Protein AF-A0A0W1R355-F1 (afdb_monomer_lite)

Structure (mmCIF, N/CA/C/O backbone):
data_AF-A0A0W1R355-F1
#
_entry.id   AF-A0A0W1R355-F1
#
loop_
_atom_site.group_PDB
_atom_site.id
_atom_site.type_symbol
_atom_site.label_atom_id
_atom_site.label_alt_id
_atom_site.label_comp_id
_atom_site.label_asym_id
_atom_site.label_entity_id
_atom_site.label_seq_id
_atom_site.pdbx_PDB_ins_code
_atom_site.Cartn_x
_atom_site.Cartn_y
_atom_site.Cartn_z
_atom_site.occupancy
_atom_site.B_iso_or_equiv
_atom_site.auth_seq_id
_atom_site.auth_comp_id
_atom_site.auth_asym_id
_atom_site.auth_atom_id
_atom_site.pdbx_PDB_model_num
ATOM 1 N N . MET A 1 1 ? -16.360 -16.264 25.679 1.00 41.44 1 MET A N 1
ATOM 2 C CA . MET A 1 1 ? -16.480 -15.514 24.410 1.00 41.44 1 MET A CA 1
ATOM 3 C C . MET A 1 1 ? -15.253 -14.625 24.282 1.00 41.44 1 MET A C 1
ATOM 5 O O . MET A 1 1 ? -15.147 -13.664 25.020 1.00 41.44 1 MET A O 1
ATOM 9 N N . ASN A 1 2 ? -14.269 -15.019 23.471 1.00 46.56 2 ASN A N 1
ATOM 10 C CA . ASN A 1 2 ? -13.009 -14.276 23.282 1.00 46.56 2 ASN A CA 1
ATOM 11 C C . ASN A 1 2 ? -12.566 -14.364 21.808 1.00 46.56 2 ASN A C 1
ATOM 13 O O . ASN A 1 2 ? -11.400 -14.570 21.487 1.00 46.56 2 ASN A O 1
ATOM 17 N N . VAL A 1 3 ? -13.557 -14.349 20.915 1.00 53.16 3 VAL A N 1
ATOM 18 C CA . VAL A 1 3 ? -13.380 -14.570 19.476 1.00 53.16 3 VAL A CA 1
ATOM 19 C C . VAL A 1 3 ? -12.949 -13.260 18.803 1.00 53.16 3 VAL A C 1
ATOM 21 O O . VAL A 1 3 ? -12.030 -13.267 17.989 1.00 53.16 3 VAL A O 1
ATOM 24 N N . ASP A 1 4 ? -13.480 -12.119 19.250 1.00 54.19 4 ASP A N 1
ATOM 25 C CA . ASP A 1 4 ? -13.212 -10.798 18.657 1.00 54.19 4 ASP A CA 1
ATOM 26 C C . ASP A 1 4 ? -11.754 -10.331 18.797 1.00 54.19 4 ASP A C 1
ATOM 28 O O . ASP A 1 4 ? -11.211 -9.661 17.916 1.00 54.19 4 ASP A O 1
ATOM 32 N N . THR A 1 5 ? -11.065 -10.734 19.869 1.00 55.66 5 THR A N 1
ATOM 33 C CA . THR A 1 5 ? -9.654 -10.377 20.093 1.00 55.66 5 THR A CA 1
ATOM 34 C C . THR A 1 5 ? -8.713 -11.099 19.129 1.00 55.66 5 THR A C 1
ATOM 36 O O . THR A 1 5 ? -7.738 -10.504 18.667 1.00 55.66 5 THR A O 1
ATOM 39 N N . ASN A 1 6 ? -9.012 -12.353 18.770 1.00 54.44 6 ASN A N 1
ATOM 40 C CA . ASN A 1 6 ? -8.207 -13.126 17.822 1.00 54.44 6 ASN A CA 1
ATOM 41 C C . ASN A 1 6 ? -8.367 -12.613 16.386 1.00 54.44 6 ASN A C 1
ATOM 43 O O . ASN A 1 6 ? -7.363 -12.441 15.696 1.00 54.44 6 ASN A O 1
ATOM 47 N N . TYR A 1 7 ? -9.593 -12.292 15.957 1.00 55.88 7 TYR A N 1
ATOM 48 C CA . TYR A 1 7 ? -9.833 -11.713 14.629 1.00 55.88 7 TYR A CA 1
ATOM 49 C C . TYR A 1 7 ? -9.150 -10.350 14.460 1.00 55.88 7 TYR A C 1
ATOM 51 O O . TYR A 1 7 ? -8.486 -10.118 13.447 1.00 55.88 7 TYR A O 1
ATOM 59 N N . GLY A 1 8 ? -9.210 -9.484 15.480 1.00 59.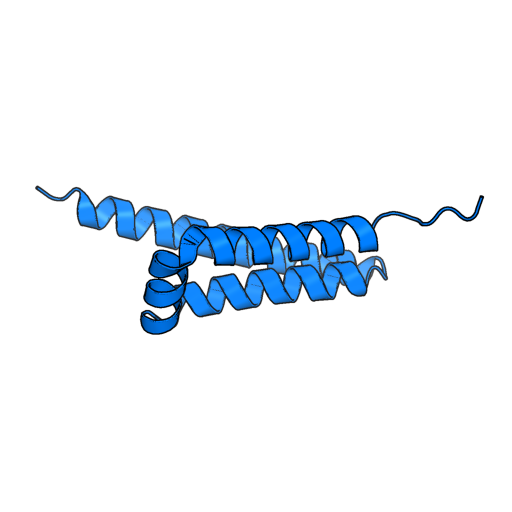75 8 GLY A N 1
ATOM 60 C CA . GLY A 1 8 ? -8.516 -8.193 15.459 1.00 59.75 8 GLY A CA 1
ATOM 61 C C . GLY A 1 8 ? -6.986 -8.319 15.394 1.00 59.75 8 GLY A C 1
ATOM 62 O O . GLY A 1 8 ? -6.326 -7.549 14.692 1.00 59.75 8 GLY A O 1
ATOM 63 N N . GLN A 1 9 ? -6.407 -9.312 16.080 1.00 64.19 9 GLN A N 1
ATOM 64 C CA . GLN A 1 9 ? -4.968 -9.613 16.028 1.00 64.19 9 GLN A CA 1
ATOM 65 C C . GLN A 1 9 ? -4.543 -10.178 14.664 1.00 64.19 9 GLN A C 1
ATOM 67 O O . GLN A 1 9 ? -3.487 -9.805 14.149 1.00 64.19 9 GLN A O 1
ATOM 72 N N . TRP A 1 10 ? -5.360 -11.050 14.067 1.00 64.25 10 TRP A N 1
ATOM 73 C CA . TRP A 1 10 ? -5.074 -11.668 12.770 1.00 64.25 10 TRP A CA 1
ATOM 74 C C . TRP A 1 10 ? -5.110 -10.640 11.636 1.00 64.25 10 TRP A C 1
ATOM 76 O O . TRP A 1 10 ? -4.155 -10.560 10.868 1.00 64.25 10 TRP A O 1
ATOM 86 N N . GLN A 1 11 ? -6.133 -9.776 11.608 1.00 63.25 11 GLN A N 1
ATOM 87 C CA . GLN A 1 11 ? -6.212 -8.655 10.661 1.00 63.25 11 GLN A CA 1
ATOM 88 C C . GLN A 1 11 ? -5.013 -7.708 10.775 1.00 63.25 11 GLN A C 1
ATOM 90 O O . GLN A 1 11 ? -4.442 -7.287 9.774 1.00 63.25 11 GLN A O 1
ATOM 95 N N . ARG A 1 12 ? -4.575 -7.396 12.000 1.00 64.56 12 ARG A N 1
ATOM 96 C CA . ARG A 1 12 ? -3.396 -6.544 12.212 1.00 64.56 12 ARG A CA 1
ATOM 97 C C . ARG A 1 12 ? -2.112 -7.171 11.671 1.00 64.56 12 ARG A C 1
ATOM 99 O O . ARG A 1 12 ? -1.286 -6.466 11.092 1.00 64.56 12 ARG A O 1
ATOM 106 N N . ARG A 1 13 ? -1.932 -8.483 11.845 1.00 71.50 13 ARG A N 1
ATOM 107 C CA . ARG A 1 13 ? -0.769 -9.208 11.311 1.00 71.50 13 ARG A CA 1
ATOM 108 C C . ARG A 1 13 ? -0.795 -9.288 9.788 1.00 71.50 13 ARG A C 1
ATOM 110 O O . ARG A 1 13 ? 0.247 -9.066 9.177 1.00 71.50 13 ARG A O 1
ATOM 117 N N . SER A 1 14 ? -1.954 -9.548 9.182 1.00 70.00 14 SER A N 1
ATOM 118 C CA . SER A 1 14 ? -2.086 -9.575 7.721 1.00 70.00 14 SER A CA 1
ATOM 119 C C . SER A 1 14 ? -1.819 -8.206 7.101 1.00 70.00 14 SER A C 1
ATOM 121 O O . SER A 1 14 ? -1.042 -8.122 6.155 1.00 70.00 14 SER A O 1
ATOM 123 N N . ASP A 1 15 ? -2.364 -7.130 7.675 1.00 66.31 15 ASP A N 1
ATOM 124 C CA . ASP A 1 15 ? -2.142 -5.766 7.177 1.00 66.31 15 ASP A CA 1
ATOM 125 C C . ASP A 1 15 ? -0.654 -5.381 7.250 1.00 66.31 15 ASP A C 1
ATOM 127 O O . ASP A 1 15 ? -0.105 -4.792 6.319 1.00 66.31 15 ASP A O 1
ATOM 131 N N . THR A 1 16 ? 0.030 -5.790 8.324 1.00 72.75 16 THR A N 1
ATOM 132 C CA . THR A 1 16 ? 1.472 -5.555 8.499 1.00 72.75 16 THR A CA 1
ATOM 133 C C . THR A 1 16 ? 2.300 -6.347 7.484 1.00 72.75 16 THR A C 1
ATOM 135 O O . THR A 1 16 ? 3.225 -5.802 6.887 1.00 72.75 16 THR A O 1
ATOM 138 N N . ALA A 1 17 ? 1.967 -7.621 7.251 1.00 75.00 17 ALA A N 1
ATOM 139 C CA . ALA A 1 17 ? 2.662 -8.461 6.276 1.00 75.00 17 ALA A CA 1
ATOM 140 C C . ALA A 1 17 ? 2.507 -7.926 4.843 1.00 75.00 17 ALA A C 1
ATOM 142 O O . ALA A 1 17 ? 3.483 -7.885 4.094 1.00 75.00 17 ALA A O 1
ATOM 143 N N . ILE A 1 18 ? 1.306 -7.459 4.485 1.00 73.81 18 ILE A N 1
ATOM 144 C CA . ILE A 1 18 ? 1.031 -6.838 3.183 1.00 73.81 18 ILE A CA 1
ATOM 145 C C . ILE A 1 18 ? 1.818 -5.531 3.038 1.00 73.81 18 ILE A C 1
ATOM 147 O O . ILE A 1 18 ? 2.438 -5.317 2.000 1.00 73.81 18 ILE A O 1
ATOM 151 N N . ALA A 1 19 ? 1.854 -4.686 4.073 1.00 71.69 19 ALA A N 1
ATOM 152 C CA . ALA A 1 19 ? 2.611 -3.436 4.041 1.00 71.69 19 ALA A CA 1
ATOM 153 C C . ALA A 1 19 ? 4.121 -3.678 3.865 1.00 71.69 19 ALA A C 1
ATOM 155 O O . ALA A 1 19 ? 4.748 -3.056 3.009 1.00 71.69 19 ALA A O 1
ATOM 156 N N . VAL A 1 20 ? 4.700 -4.617 4.621 1.00 76.00 20 VAL A N 1
ATOM 157 C CA . VAL A 1 20 ? 6.123 -4.978 4.501 1.00 76.00 20 VAL A CA 1
ATOM 158 C C . VAL A 1 20 ? 6.426 -5.569 3.123 1.00 76.00 20 VAL A C 1
ATOM 160 O O . VAL A 1 20 ? 7.403 -5.173 2.487 1.00 76.00 20 VAL A O 1
ATOM 163 N N . GLY A 1 21 ? 5.572 -6.471 2.629 1.00 73.94 21 GLY A N 1
ATOM 164 C CA . GLY A 1 21 ? 5.705 -7.047 1.292 1.00 73.94 21 GLY A CA 1
ATOM 165 C C . GLY A 1 21 ? 5.648 -5.986 0.192 1.00 73.94 21 GLY A C 1
ATOM 166 O O . GLY A 1 21 ? 6.519 -5.956 -0.673 1.00 73.94 21 GLY A O 1
ATOM 167 N N . ALA A 1 22 ? 4.683 -5.065 0.260 1.00 73.00 22 ALA A N 1
ATOM 168 C CA . ALA A 1 22 ? 4.540 -3.978 -0.705 1.00 73.00 22 ALA A CA 1
ATOM 169 C C . ALA A 1 22 ? 5.771 -3.059 -0.736 1.00 73.00 22 ALA A C 1
ATOM 171 O O . ALA A 1 22 ? 6.217 -2.676 -1.815 1.00 73.00 22 ALA A O 1
ATOM 172 N N . VAL A 1 23 ? 6.364 -2.754 0.424 1.00 71.38 23 VAL A N 1
ATOM 173 C CA . VAL A 1 23 ? 7.587 -1.938 0.509 1.00 71.38 23 VAL A CA 1
ATOM 174 C C . VAL A 1 23 ? 8.787 -2.656 -0.111 1.00 71.38 23 VAL A C 1
ATOM 176 O O . VAL A 1 23 ? 9.520 -2.048 -0.887 1.00 71.38 23 VAL A O 1
ATOM 179 N N . LEU A 1 24 ? 8.983 -3.945 0.182 1.00 73.56 24 LEU A N 1
ATOM 180 C CA . LEU A 1 24 ? 10.098 -4.719 -0.377 1.00 73.56 24 LEU A CA 1
ATOM 181 C C . LEU A 1 24 ? 9.989 -4.870 -1.898 1.00 73.56 24 LEU A C 1
ATOM 183 O O . LEU A 1 24 ? 10.978 -4.690 -2.607 1.00 73.56 24 LEU A O 1
ATOM 187 N N . VAL A 1 25 ? 8.788 -5.149 -2.409 1.00 71.81 25 VAL A N 1
ATOM 188 C CA . VAL A 1 25 ? 8.553 -5.251 -3.856 1.00 71.81 25 VAL A CA 1
ATOM 189 C C . VAL A 1 25 ? 8.661 -3.872 -4.524 1.00 71.81 25 VAL A C 1
ATOM 191 O O . VAL A 1 25 ? 9.237 -3.763 -5.603 1.00 71.81 25 VAL A O 1
ATOM 194 N N . GLY A 1 26 ? 8.196 -2.800 -3.874 1.00 62.78 26 GLY A N 1
ATOM 195 C CA . GLY A 1 26 ? 8.372 -1.425 -4.353 1.00 62.78 26 GLY A CA 1
ATOM 196 C C . GLY A 1 26 ? 9.844 -1.024 -4.469 1.00 62.78 26 GLY A C 1
ATOM 197 O O . GLY A 1 26 ? 10.248 -0.459 -5.484 1.00 62.78 26 GLY A O 1
ATOM 198 N N . LEU A 1 27 ? 10.666 -1.383 -3.477 1.00 70.25 27 LEU A N 1
ATOM 199 C CA . LEU A 1 27 ? 12.119 -1.193 -3.524 1.00 70.25 27 LEU A CA 1
ATOM 200 C C . LEU A 1 27 ? 12.757 -1.993 -4.665 1.00 70.25 27 LEU A C 1
ATOM 202 O O . LEU A 1 27 ? 13.578 -1.452 -5.400 1.00 70.25 27 LEU A O 1
ATOM 206 N N . TRP A 1 28 ? 12.353 -3.251 -4.855 1.00 68.06 28 TRP A N 1
ATOM 207 C CA . TRP A 1 28 ? 12.841 -4.089 -5.954 1.00 68.06 28 TRP A CA 1
ATOM 208 C C . TRP A 1 28 ? 12.525 -3.501 -7.340 1.00 68.06 28 TRP A C 1
ATOM 210 O O . TRP A 1 28 ? 13.383 -3.471 -8.224 1.00 68.06 28 TRP A O 1
ATOM 220 N N . LEU A 1 29 ? 11.310 -2.982 -7.530 1.00 62.84 29 LEU A N 1
ATOM 221 C CA . LEU A 1 29 ? 10.900 -2.350 -8.787 1.00 62.84 29 LEU A CA 1
ATOM 222 C C . LEU A 1 29 ? 11.603 -1.015 -9.036 1.00 62.84 29 LEU A C 1
ATOM 224 O O . LEU A 1 29 ? 11.920 -0.708 -10.182 1.00 62.84 29 LEU A O 1
ATOM 228 N N . LEU A 1 30 ? 11.930 -0.267 -7.977 1.00 66.06 30 LEU A N 1
ATOM 229 C CA . LEU A 1 30 ? 12.755 0.937 -8.084 1.00 66.06 30 LEU A CA 1
ATOM 230 C C . LEU A 1 30 ? 14.141 0.612 -8.670 1.00 66.06 30 LEU A C 1
ATOM 232 O O . LEU A 1 30 ? 14.6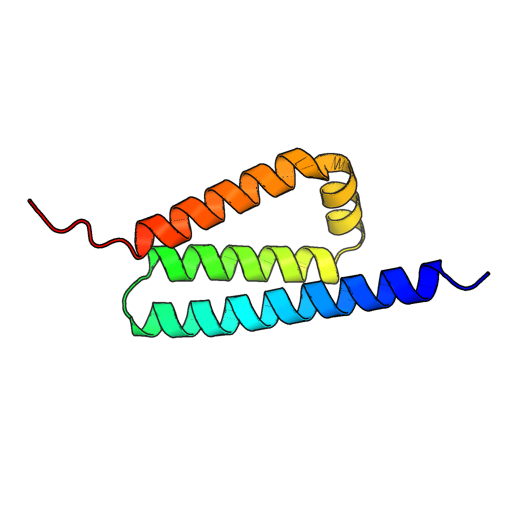23 1.327 -9.546 1.00 66.06 30 LEU A O 1
ATOM 236 N N . PHE A 1 31 ? 14.753 -0.497 -8.239 1.00 68.88 31 PHE A N 1
ATOM 237 C CA . PHE A 1 31 ? 16.015 -0.988 -8.808 1.00 68.88 31 PHE A CA 1
ATOM 238 C C . PHE A 1 31 ? 15.873 -1.526 -10.238 1.00 68.88 31 PHE A C 1
ATOM 240 O O . PHE A 1 31 ? 16.861 -1.569 -10.966 1.00 68.88 31 PHE A O 1
ATOM 247 N N . SER A 1 32 ? 14.658 -1.887 -10.657 1.00 65.06 32 SER A N 1
ATOM 248 C CA . SER A 1 32 ? 14.356 -2.373 -12.010 1.00 65.06 32 SER A CA 1
ATOM 249 C C . SER A 1 32 ? 13.978 -1.248 -12.990 1.00 65.06 32 SER A C 1
ATOM 251 O O . SER A 1 32 ? 13.579 -1.543 -14.107 1.00 65.06 32 SER A O 1
ATOM 253 N N . ALA A 1 33 ? 14.096 0.029 -12.589 1.00 65.50 33 ALA A N 1
ATOM 254 C CA . ALA A 1 33 ? 13.643 1.212 -13.342 1.00 65.50 33 ALA A CA 1
ATOM 255 C C . ALA A 1 33 ? 12.131 1.238 -13.670 1.00 65.50 33 ALA A C 1
ATOM 257 O O . ALA A 1 33 ? 11.670 2.065 -14.458 1.00 65.50 33 ALA A O 1
ATOM 258 N N . GLU A 1 34 ? 11.338 0.412 -12.987 1.00 67.50 34 GLU A N 1
ATOM 259 C CA . GLU A 1 34 ? 9.885 0.315 -13.141 1.00 67.50 34 GLU A CA 1
ATOM 260 C C . GLU A 1 34 ? 9.179 1.324 -12.220 1.00 67.50 34 GLU A C 1
ATOM 262 O O . GLU A 1 34 ? 8.484 0.973 -11.260 1.00 67.50 34 GLU A O 1
ATOM 267 N N . PHE A 1 35 ? 9.401 2.618 -12.481 1.00 69.50 35 PHE A N 1
ATOM 268 C CA . PHE A 1 35 ? 8.969 3.717 -11.606 1.00 69.50 35 PHE A CA 1
ATOM 269 C C . PHE A 1 35 ? 7.453 3.766 -11.380 1.00 69.50 35 PHE A C 1
ATOM 271 O O . PHE A 1 35 ? 7.009 4.030 -10.263 1.00 69.50 35 PHE A O 1
ATOM 278 N N . VAL A 1 36 ? 6.651 3.489 -12.411 1.00 69.88 36 VAL A N 1
ATOM 279 C CA . VAL A 1 36 ? 5.177 3.490 -12.321 1.00 69.88 36 VAL A CA 1
ATOM 280 C C . VAL A 1 36 ? 4.701 2.421 -11.336 1.00 69.88 36 VAL A C 1
ATOM 282 O O . VAL A 1 36 ? 3.871 2.677 -10.461 1.00 69.88 36 VAL A O 1
ATOM 285 N N . SER A 1 37 ? 5.293 1.238 -11.430 1.00 70.38 37 SER A N 1
ATOM 286 C CA . SER A 1 37 ? 4.978 0.080 -10.602 1.00 70.38 37 SER A CA 1
ATOM 287 C C . SER A 1 37 ? 5.461 0.267 -9.164 1.00 70.38 37 SER A C 1
ATOM 289 O O . SER A 1 37 ? 4.744 -0.063 -8.217 1.00 70.38 37 SER A O 1
ATOM 291 N N . ALA A 1 38 ? 6.633 0.886 -8.985 1.00 70.06 38 ALA A N 1
ATOM 292 C CA . ALA A 1 38 ? 7.140 1.277 -7.676 1.00 70.06 38 ALA A CA 1
ATOM 293 C C . ALA A 1 38 ? 6.195 2.275 -6.980 1.00 70.06 38 ALA A C 1
ATOM 295 O O . ALA A 1 38 ? 5.810 2.051 -5.833 1.00 70.06 38 ALA A O 1
ATOM 296 N N . VAL A 1 39 ? 5.753 3.335 -7.671 1.00 76.88 39 VAL A N 1
ATOM 297 C CA . VAL A 1 39 ? 4.815 4.335 -7.122 1.00 76.88 39 VAL A CA 1
ATOM 298 C C . VAL A 1 39 ? 3.474 3.701 -6.742 1.00 76.88 39 VAL A C 1
ATOM 300 O O . VAL A 1 39 ? 2.932 3.996 -5.672 1.00 76.88 39 VAL A O 1
ATOM 303 N N . ALA A 1 40 ? 2.950 2.793 -7.567 1.00 75.88 40 ALA A N 1
ATOM 304 C CA . ALA A 1 40 ? 1.703 2.094 -7.271 1.00 75.88 40 ALA A CA 1
ATOM 305 C C . ALA A 1 40 ? 1.818 1.213 -6.011 1.00 75.88 40 ALA A C 1
ATOM 307 O O . ALA A 1 40 ? 0.924 1.229 -5.162 1.00 75.88 40 ALA A O 1
ATOM 308 N N . LEU A 1 41 ? 2.941 0.512 -5.827 1.00 74.00 41 LEU A N 1
ATOM 309 C CA . LEU A 1 41 ? 3.191 -0.284 -4.621 1.00 74.00 41 LEU A CA 1
ATOM 310 C C . LEU A 1 41 ? 3.449 0.556 -3.372 1.00 74.00 41 LEU A C 1
ATOM 312 O O . LEU A 1 41 ? 2.948 0.210 -2.303 1.00 74.00 41 LEU A O 1
ATOM 316 N N . PHE A 1 42 ? 4.167 1.674 -3.492 1.00 77.62 42 PHE A N 1
ATOM 317 C CA . PHE A 1 42 ? 4.309 2.625 -2.388 1.00 77.62 42 PHE A CA 1
ATOM 318 C C . PHE A 1 42 ? 2.951 3.167 -1.949 1.00 77.62 42 PHE A C 1
ATOM 320 O O . PHE A 1 42 ? 2.682 3.253 -0.752 1.00 77.62 42 PHE A O 1
ATOM 327 N N . THR A 1 43 ? 2.070 3.462 -2.905 1.00 80.50 43 THR A N 1
ATOM 328 C CA . THR A 1 43 ? 0.696 3.895 -2.624 1.00 80.50 43 THR A CA 1
ATOM 329 C C . THR A 1 43 ? -0.090 2.798 -1.900 1.00 80.50 43 THR A C 1
ATOM 331 O O . THR A 1 43 ? -0.740 3.072 -0.893 1.00 80.50 43 THR A O 1
ATOM 334 N N . PHE A 1 44 ? 0.037 1.538 -2.330 1.00 79.75 44 PHE A N 1
ATOM 335 C CA . PHE A 1 44 ? -0.534 0.374 -1.640 1.00 79.75 44 PHE A CA 1
ATOM 336 C C . PHE A 1 44 ? -0.042 0.246 -0.192 1.00 79.75 44 PHE A C 1
ATOM 338 O O . PHE A 1 44 ? -0.842 0.081 0.731 1.00 79.75 44 PHE A O 1
ATOM 345 N N . GLY A 1 45 ? 1.272 0.358 0.017 1.00 76.12 45 GLY A N 1
ATOM 346 C CA . GLY A 1 45 ? 1.889 0.313 1.341 1.00 76.12 45 GLY A CA 1
ATOM 347 C C . GLY A 1 45 ? 1.418 1.459 2.236 1.00 76.12 45 GLY A C 1
ATOM 348 O O . GLY A 1 45 ? 1.045 1.228 3.386 1.00 76.12 45 GLY A O 1
ATOM 349 N N . ALA A 1 46 ? 1.354 2.680 1.701 1.00 82.12 46 ALA A N 1
ATOM 350 C CA . ALA A 1 46 ? 0.871 3.857 2.418 1.00 82.12 46 ALA A CA 1
ATOM 351 C C . ALA A 1 46 ? -0.594 3.708 2.846 1.00 82.12 46 ALA A C 1
ATOM 353 O O . ALA A 1 46 ? -0.933 4.023 3.985 1.00 82.12 46 ALA A O 1
ATOM 354 N N . ILE A 1 47 ? -1.447 3.166 1.974 1.00 81.81 47 ILE A N 1
ATOM 355 C CA . ILE A 1 47 ? -2.847 2.864 2.291 1.00 81.81 47 ILE A CA 1
ATOM 356 C C . ILE A 1 47 ? -2.939 1.813 3.408 1.00 81.81 47 ILE A C 1
ATOM 358 O O . ILE A 1 47 ? -3.713 1.988 4.351 1.00 81.81 47 ILE A O 1
ATOM 362 N N . GLY A 1 48 ? -2.132 0.749 3.342 1.00 78.25 48 GLY A N 1
ATOM 363 C CA . GLY A 1 48 ? -2.069 -0.273 4.391 1.00 78.25 48 GLY A CA 1
ATOM 364 C C . GLY A 1 48 ? -1.654 0.303 5.749 1.00 78.25 48 GLY A C 1
ATOM 365 O O . GLY A 1 48 ? -2.309 0.050 6.760 1.00 78.25 48 GLY A O 1
ATOM 366 N N . ILE A 1 49 ? -0.620 1.152 5.770 1.00 79.38 49 ILE A N 1
ATOM 367 C CA . ILE A 1 49 ? -0.166 1.851 6.981 1.00 79.38 49 ILE A CA 1
ATOM 368 C C . ILE A 1 49 ? -1.247 2.808 7.494 1.00 79.38 49 ILE A C 1
ATOM 370 O O . ILE A 1 49 ? -1.538 2.809 8.688 1.00 79.38 49 ILE A O 1
ATOM 374 N N . ALA A 1 50 ? -1.882 3.590 6.617 1.00 81.00 50 ALA A N 1
ATOM 375 C CA . ALA A 1 50 ? -2.950 4.514 6.994 1.00 81.00 50 ALA A CA 1
ATOM 376 C C . ALA A 1 50 ? -4.132 3.779 7.640 1.00 81.00 50 ALA A C 1
ATOM 378 O O . ALA A 1 50 ? -4.644 4.226 8.666 1.00 81.00 50 ALA A O 1
ATOM 379 N N . ARG A 1 51 ? -4.510 2.613 7.103 1.00 78.50 51 ARG A N 1
ATOM 380 C CA . ARG A 1 51 ? -5.548 1.745 7.677 1.00 78.50 51 ARG A CA 1
ATOM 381 C C . ARG A 1 51 ? -5.132 1.130 9.017 1.00 78.50 51 ARG A C 1
ATOM 383 O O . ARG A 1 51 ? -5.976 0.931 9.888 1.00 78.50 51 ARG A O 1
ATOM 390 N N . PHE A 1 52 ? -3.845 0.843 9.210 1.00 76.12 52 PHE A N 1
ATOM 391 C CA . PHE A 1 52 ? -3.330 0.318 10.476 1.00 76.12 52 PHE A CA 1
ATOM 392 C C . PHE A 1 52 ? -3.254 1.388 11.577 1.00 76.12 52 PHE A C 1
ATOM 394 O O . PHE A 1 52 ? -3.610 1.122 12.726 1.00 76.12 52 PHE A O 1
ATOM 401 N N . VAL A 1 53 ? -2.787 2.590 11.230 1.00 80.56 53 VAL A N 1
ATOM 402 C CA . VAL A 1 53 ? -2.521 3.688 12.172 1.00 80.56 53 VAL A CA 1
ATOM 403 C C . VAL A 1 53 ? -3.787 4.473 12.505 1.00 80.56 53 VAL A C 1
ATOM 405 O O . VAL A 1 53 ? -3.983 4.848 13.660 1.00 80.56 53 VAL A O 1
ATOM 408 N N . SER A 1 54 ? -4.653 4.727 11.520 1.00 80.75 54 SER A N 1
ATOM 409 C CA . SER A 1 54 ? -5.834 5.572 11.693 1.00 80.75 54 SER A CA 1
ATOM 410 C C . SER A 1 54 ? -7.112 4.733 11.806 1.00 80.75 54 SER A C 1
ATOM 412 O O . SER A 1 54 ? -7.596 4.210 10.798 1.00 80.75 54 SER A O 1
ATOM 414 N N . PRO A 1 55 ? -7.725 4.636 13.002 1.00 80.31 55 PRO A N 1
ATOM 415 C CA . PRO A 1 55 ? -8.998 3.937 13.169 1.00 80.31 55 PRO A CA 1
ATOM 416 C C . PRO A 1 55 ? -10.143 4.615 12.401 1.00 80.31 5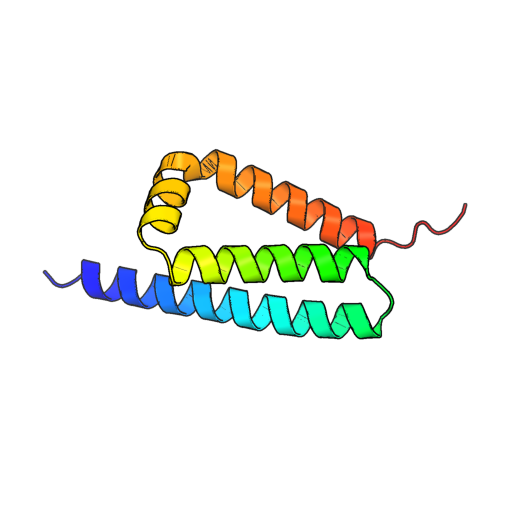5 PRO A C 1
ATOM 418 O O . PRO A 1 55 ? -11.059 3.932 11.955 1.00 80.31 55 PRO A O 1
ATOM 421 N N . VAL A 1 56 ? -10.068 5.934 12.183 1.00 83.06 56 VAL A N 1
ATOM 422 C CA . VAL A 1 56 ? -11.035 6.683 11.360 1.00 83.06 56 VAL A CA 1
ATOM 423 C C . VAL A 1 56 ? -10.942 6.251 9.898 1.00 83.06 56 VAL A C 1
ATOM 425 O O . VAL A 1 56 ? -11.959 5.972 9.268 1.00 83.06 56 VAL A O 1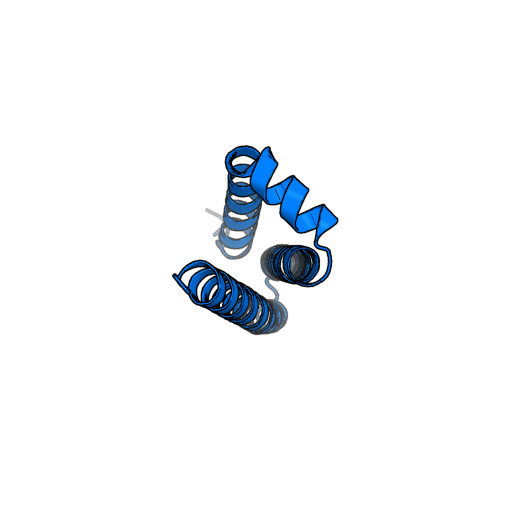
ATOM 428 N N . PHE A 1 57 ? -9.718 6.141 9.371 1.00 80.94 57 PHE A N 1
ATOM 429 C CA . PHE A 1 57 ? -9.502 5.675 8.003 1.00 80.94 57 PHE A CA 1
ATOM 430 C C . PHE A 1 57 ? -9.935 4.216 7.850 1.00 80.94 57 PHE A C 1
ATOM 432 O O . PHE A 1 57 ? -10.591 3.873 6.874 1.00 80.94 57 PHE A O 1
ATOM 439 N N . ARG A 1 58 ? -9.649 3.376 8.852 1.00 81.62 58 ARG A N 1
ATOM 440 C CA . ARG A 1 58 ? -10.115 1.988 8.890 1.00 81.62 58 ARG A CA 1
ATOM 441 C C . ARG A 1 58 ? -11.638 1.879 8.852 1.00 81.62 58 ARG A C 1
ATOM 443 O O . ARG A 1 58 ? -12.146 1.164 7.997 1.00 81.62 58 ARG A O 1
ATOM 450 N N . SER A 1 59 ? -12.345 2.620 9.707 1.00 85.44 59 SER A N 1
ATOM 451 C CA . SER A 1 59 ? -13.814 2.664 9.702 1.00 85.44 59 SER A CA 1
ATOM 452 C C . SER A 1 59 ? -14.342 3.062 8.329 1.00 85.44 59 SER A C 1
ATOM 454 O O . SER A 1 59 ? -15.177 2.367 7.770 1.00 85.44 59 SER A O 1
ATOM 456 N N . TRP A 1 60 ? -13.782 4.118 7.733 1.00 87.25 60 TRP A N 1
ATOM 457 C CA . TRP A 1 60 ? -14.190 4.564 6.405 1.00 87.25 60 TRP A CA 1
ATOM 458 C C . TRP A 1 60 ? -13.947 3.501 5.324 1.00 87.25 60 TRP A C 1
ATOM 460 O O . TRP A 1 60 ? -14.808 3.297 4.466 1.00 87.25 60 TRP A O 1
ATOM 470 N N . THR A 1 61 ? -12.802 2.806 5.361 1.00 84.56 61 THR A N 1
ATOM 471 C CA . THR A 1 61 ? -12.510 1.716 4.415 1.00 84.56 61 THR A CA 1
ATOM 472 C C . THR A 1 61 ? -13.419 0.510 4.608 1.00 84.56 61 THR A C 1
ATOM 474 O O . THR A 1 61 ? -13.744 -0.147 3.625 1.00 84.56 61 THR A O 1
ATOM 477 N N . ASP A 1 62 ? -13.828 0.223 5.844 1.00 83.12 62 ASP A N 1
ATOM 478 C CA . ASP A 1 62 ? -14.727 -0.888 6.154 1.00 83.12 62 ASP A CA 1
ATOM 479 C C . ASP A 1 62 ? -16.161 -0.546 5.697 1.00 83.12 62 ASP A C 1
ATOM 481 O O . ASP A 1 62 ? -16.800 -1.361 5.031 1.00 83.12 62 ASP A O 1
ATOM 485 N N . ASP A 1 63 ? -16.616 0.695 5.915 1.00 90.50 63 ASP A N 1
ATOM 486 C CA . ASP A 1 63 ? -17.915 1.201 5.441 1.00 90.50 63 ASP A CA 1
ATOM 487 C C . ASP A 1 63 ? -17.996 1.270 3.904 1.00 90.50 63 ASP A C 1
ATOM 489 O O . ASP A 1 63 ? -19.051 1.054 3.309 1.00 90.50 63 ASP A O 1
ATOM 493 N N . ASN A 1 64 ? -16.867 1.541 3.238 1.00 87.88 64 ASN A N 1
ATOM 494 C CA . ASN A 1 64 ? -16.759 1.662 1.780 1.00 87.88 64 ASN A CA 1
ATOM 495 C C . ASN A 1 64 ? -15.984 0.496 1.147 1.00 87.88 64 ASN A C 1
ATOM 497 O O . ASN A 1 64 ? -15.352 0.669 0.102 1.00 87.88 64 ASN A O 1
ATOM 501 N N . GLN A 1 65 ? -16.050 -0.694 1.755 1.00 84.88 65 GLN A N 1
ATOM 502 C CA . GLN A 1 65 ? -15.302 -1.897 1.370 1.00 84.88 65 GLN A CA 1
ATOM 503 C C . GLN A 1 65 ? -15.189 -2.098 -0.147 1.00 84.88 65 GLN A C 1
ATOM 505 O O . GLN A 1 65 ? -14.095 -2.294 -0.671 1.00 84.88 65 GLN A O 1
ATOM 510 N N . PHE A 1 66 ? -16.311 -2.062 -0.871 1.00 84.38 66 PHE A N 1
ATOM 511 C CA . PHE A 1 66 ? -16.324 -2.349 -2.308 1.00 84.38 66 PHE A CA 1
ATOM 512 C C . PHE A 1 66 ? -15.649 -1.254 -3.138 1.00 84.38 66 PHE A C 1
ATOM 514 O O . PHE A 1 66 ? -14.903 -1.566 -4.064 1.00 84.38 66 PHE A O 1
ATOM 521 N N . ALA A 1 67 ? -15.862 0.017 -2.791 1.00 84.56 67 ALA A N 1
ATOM 522 C CA . ALA A 1 67 ? -15.200 1.136 -3.458 1.00 84.56 67 ALA A CA 1
ATOM 523 C C . ALA A 1 67 ? -13.691 1.120 -3.182 1.00 84.56 67 ALA A C 1
ATOM 525 O O . ALA A 1 67 ? -12.884 1.332 -4.084 1.00 84.56 67 ALA A O 1
ATOM 526 N N . PHE A 1 68 ? -13.306 0.797 -1.948 1.00 81.50 68 PHE A N 1
ATOM 527 C CA . PHE A 1 68 ? -11.912 0.656 -1.556 1.00 81.50 68 PHE A CA 1
ATOM 528 C C . PHE A 1 68 ? -11.219 -0.497 -2.296 1.00 81.50 68 PHE A C 1
ATOM 530 O O . PHE A 1 68 ? -10.140 -0.306 -2.853 1.00 81.50 68 PHE A O 1
ATOM 537 N N . LEU A 1 69 ? -11.864 -1.665 -2.383 1.00 82.94 69 LEU A N 1
ATOM 538 C CA . LEU A 1 69 ? -11.369 -2.794 -3.174 1.00 82.94 69 LEU A CA 1
ATOM 539 C C . LEU A 1 69 ? -11.244 -2.438 -4.656 1.00 82.94 69 LEU A C 1
ATOM 541 O O . LEU A 1 69 ? -10.249 -2.800 -5.272 1.00 82.94 69 LEU A O 1
ATOM 545 N N . PHE A 1 70 ? -12.194 -1.688 -5.218 1.00 83.94 70 PHE A N 1
ATOM 546 C CA . PHE A 1 70 ? -12.121 -1.234 -6.606 1.00 83.94 70 PHE A CA 1
ATOM 547 C C . PHE A 1 70 ? -10.914 -0.316 -6.855 1.00 83.94 70 PHE A C 1
ATOM 549 O O . PHE A 1 70 ? -10.179 -0.511 -7.824 1.00 83.94 70 PHE A O 1
ATOM 556 N N . VAL A 1 71 ? -10.657 0.640 -5.956 1.00 84.06 71 VAL A N 1
ATOM 557 C CA . VAL A 1 71 ? -9.475 1.516 -6.023 1.00 84.06 71 VAL A CA 1
ATOM 558 C C . VAL A 1 71 ? -8.182 0.708 -5.903 1.00 84.06 71 VAL A C 1
ATOM 560 O O . VAL A 1 71 ? -7.254 0.925 -6.681 1.00 84.06 71 VAL A O 1
ATOM 563 N N . LEU A 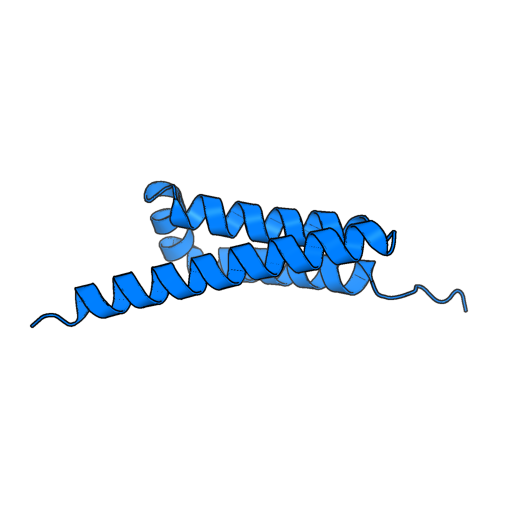1 72 ? -8.127 -0.257 -4.979 1.00 83.44 72 LEU A N 1
ATOM 564 C CA . LEU A 1 72 ? -6.983 -1.160 -4.845 1.00 83.44 72 LEU A CA 1
ATOM 565 C C . LEU A 1 72 ? -6.781 -2.004 -6.107 1.00 83.44 72 LEU A C 1
ATOM 567 O O . LEU A 1 72 ? -5.655 -2.117 -6.579 1.00 83.44 72 LEU A O 1
ATOM 571 N N . SER A 1 73 ? -7.846 -2.543 -6.701 1.00 81.12 73 SER A N 1
ATOM 572 C CA . SER A 1 73 ? -7.762 -3.289 -7.958 1.00 81.12 73 SER A CA 1
ATOM 573 C C . SER A 1 73 ? -7.255 -2.422 -9.109 1.00 81.12 73 SER A C 1
ATOM 575 O O . SER A 1 73 ? -6.388 -2.873 -9.851 1.00 81.12 73 SER A O 1
ATOM 577 N N . LEU A 1 74 ? -7.711 -1.171 -9.234 1.00 83.38 74 LEU A N 1
ATOM 578 C CA . LEU A 1 74 ? -7.182 -0.236 -10.233 1.00 83.38 74 LEU A CA 1
ATOM 579 C C . LEU A 1 74 ? -5.694 0.051 -10.014 1.00 83.38 74 LEU A C 1
ATOM 581 O O . LEU A 1 74 ? -4.916 -0.009 -10.963 1.00 83.38 74 LEU A O 1
ATOM 585 N N . LEU A 1 75 ? -5.283 0.305 -8.770 1.00 79.44 75 LEU A N 1
ATOM 586 C CA . LEU A 1 75 ? -3.873 0.478 -8.412 1.00 79.44 75 LEU A CA 1
ATOM 587 C C . LEU A 1 75 ? -3.045 -0.769 -8.743 1.00 79.44 75 LEU A C 1
ATOM 589 O O . LEU A 1 75 ? -1.934 -0.639 -9.250 1.00 79.44 75 LEU A O 1
ATOM 593 N N . SER A 1 76 ? -3.581 -1.971 -8.513 1.00 76.69 76 SER A N 1
ATOM 594 C CA . SER A 1 76 ? -2.927 -3.223 -8.904 1.00 76.69 76 SER A CA 1
ATOM 595 C C . SER A 1 76 ? -2.815 -3.349 -10.422 1.00 76.69 76 SER A C 1
ATOM 597 O O . SER A 1 76 ? -1.760 -3.732 -10.915 1.00 76.69 76 SER A O 1
ATOM 599 N N . CYS A 1 77 ? -3.854 -2.984 -11.177 1.00 80.06 77 CYS A N 1
ATOM 600 C CA . CYS A 1 77 ? -3.795 -2.962 -12.637 1.00 80.06 77 CYS A CA 1
ATOM 601 C C . CYS A 1 77 ? -2.726 -1.992 -13.147 1.00 80.06 77 CYS A C 1
ATOM 603 O O . CYS A 1 77 ? -1.968 -2.359 -14.036 1.00 80.06 77 CYS A O 1
ATOM 605 N N . VAL A 1 78 ? -2.616 -0.793 -12.564 1.00 77.50 78 VAL A N 1
ATOM 606 C CA . VAL A 1 78 ? -1.563 0.178 -12.908 1.00 77.50 78 VAL A CA 1
ATOM 607 C C . VAL A 1 78 ? -0.178 -0.366 -12.558 1.00 77.50 78 VAL A C 1
ATOM 609 O O . VAL A 1 78 ? 0.737 -0.252 -13.368 1.00 77.50 78 VAL A O 1
ATOM 612 N N . ALA A 1 79 ? -0.027 -1.006 -11.395 1.00 72.88 79 ALA A N 1
ATOM 613 C CA . ALA A 1 79 ? 1.232 -1.627 -10.994 1.00 72.88 79 ALA A CA 1
ATOM 614 C C . ALA A 1 79 ? 1.663 -2.737 -11.966 1.00 72.88 79 ALA A C 1
ATOM 616 O O . ALA A 1 79 ? 2.832 -2.826 -12.314 1.00 72.88 79 ALA A O 1
ATOM 617 N N . VAL A 1 80 ? 0.726 -3.570 -12.427 1.00 71.56 80 VAL A N 1
ATOM 618 C CA . VAL A 1 80 ? 1.006 -4.643 -13.394 1.00 71.56 80 VAL A CA 1
ATOM 619 C C . VAL A 1 80 ? 1.273 -4.082 -14.790 1.00 71.56 80 VAL A C 1
ATOM 621 O O . VAL A 1 80 ? 2.200 -4.532 -15.457 1.00 71.56 80 VAL A O 1
ATOM 624 N N . ALA A 1 81 ? 0.495 -3.089 -15.226 1.00 73.44 81 ALA A N 1
ATOM 625 C CA . ALA A 1 81 ? 0.673 -2.438 -16.520 1.00 73.44 81 ALA A CA 1
ATOM 626 C C . ALA A 1 81 ? 2.009 -1.694 -16.615 1.00 73.44 81 ALA A C 1
ATOM 628 O O . ALA A 1 81 ? 2.600 -1.663 -17.686 1.00 73.44 81 ALA A O 1
ATOM 629 N N . GLY A 1 82 ? 2.492 -1.130 -15.503 1.00 63.84 82 GLY A N 1
ATOM 630 C CA . GLY A 1 82 ? 3.792 -0.472 -15.445 1.00 63.84 82 GLY A CA 1
ATOM 631 C C . GLY A 1 82 ? 4.955 -1.431 -15.698 1.00 63.84 82 GLY A C 1
ATOM 632 O O . GLY A 1 82 ? 5.879 -1.041 -16.386 1.00 63.84 82 GLY A O 1
ATOM 633 N N . VAL A 1 83 ? 4.879 -2.677 -15.205 1.00 63.56 83 VAL A N 1
ATOM 634 C CA . VAL A 1 83 ? 5.904 -3.723 -15.430 1.00 63.56 83 VAL A CA 1
ATOM 635 C C . VAL A 1 83 ? 5.756 -4.392 -16.796 1.00 63.56 83 VAL A C 1
ATOM 637 O O . VAL A 1 83 ? 6.691 -5.030 -17.277 1.00 63.56 83 VAL A O 1
ATOM 640 N N . TYR A 1 84 ? 4.577 -4.313 -17.418 1.00 61.97 84 TYR A N 1
ATOM 641 C CA . TYR A 1 84 ? 4.388 -4.911 -18.730 1.00 61.97 84 TYR A CA 1
ATOM 642 C C . TYR A 1 84 ? 5.251 -4.143 -19.730 1.00 61.97 84 TYR A C 1
ATOM 644 O O . TYR A 1 84 ? 5.005 -2.953 -19.947 1.00 61.97 84 TYR A O 1
ATOM 652 N N . PRO A 1 85 ? 6.239 -4.791 -20.374 1.00 55.28 85 PRO A N 1
ATOM 653 C CA . PRO A 1 85 ? 6.922 -4.141 -21.462 1.00 55.28 85 PRO A CA 1
ATOM 654 C C . PRO A 1 85 ? 5.846 -3.899 -22.515 1.00 55.28 85 PRO A C 1
ATOM 656 O O . PRO A 1 85 ? 5.269 -4.842 -23.066 1.00 55.28 85 PRO A O 1
ATOM 659 N N . PHE A 1 86 ? 5.561 -2.632 -22.808 1.00 57.41 86 PHE A N 1
ATOM 660 C CA . PHE A 1 86 ? 5.068 -2.265 -24.125 1.00 57.41 86 PHE A CA 1
ATOM 661 C C . PHE A 1 86 ? 6.211 -2.583 -25.085 1.00 57.41 86 PHE A C 1
ATOM 663 O O . PHE A 1 86 ? 6.952 -1.702 -25.512 1.00 57.41 86 PHE A O 1
ATOM 670 N N . SER A 1 87 ? 6.414 -3.877 -25.335 1.00 49.59 87 SER A N 1
ATOM 671 C CA . SER A 1 87 ? 7.238 -4.393 -26.403 1.00 49.59 87 SER A CA 1
ATOM 672 C C . SER A 1 87 ? 6.663 -3.747 -27.646 1.00 49.59 87 SER A C 1
ATOM 674 O O . SER A 1 87 ? 5.568 -4.102 -28.083 1.00 49.59 87 SER A O 1
ATOM 676 N N . SER A 1 88 ? 7.352 -2.712 -28.112 1.00 49.97 88 SER A N 1
ATOM 677 C CA . SER A 1 88 ? 7.107 -2.047 -29.376 1.00 49.97 88 SER A CA 1
ATOM 678 C C . SER A 1 88 ? 7.003 -3.127 -30.447 1.00 49.97 88 SER A C 1
ATOM 680 O O . SER A 1 88 ? 8.010 -3.752 -30.791 1.00 49.97 88 SER A O 1
ATOM 682 N N . LEU A 1 89 ? 5.769 -3.388 -30.873 1.00 44.81 89 LEU A N 1
ATOM 683 C CA . LEU A 1 89 ? 5.443 -4.116 -32.092 1.00 44.81 89 LEU A CA 1
ATOM 684 C C . LEU A 1 89 ? 5.798 -3.238 -33.293 1.00 44.81 89 LEU A C 1
ATOM 686 O O . LEU A 1 89 ? 5.557 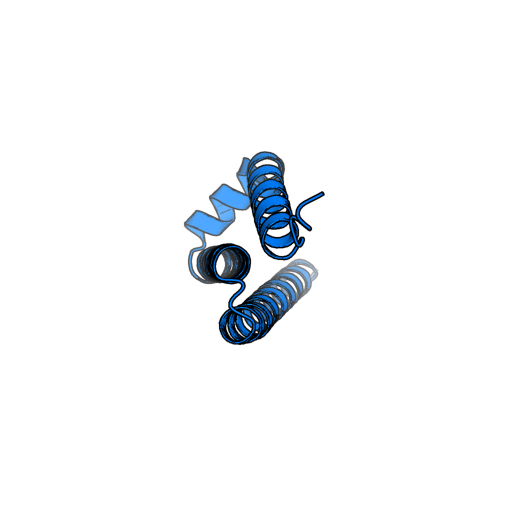-2.011 -33.202 1.00 44.81 89 LEU A O 1
#

Secondary structure (DSSP, 8-state):
--HHHHHHHHHHHHHHHHHHHHHHHHHHHHHTT-HHHHHHHHHHHHHHHHHHH-HHHHHHHHHTHHHHHHHHHHHHHHHHHHHS-----

Foldseek 3Di:
DCVVVVVVVVLLVVLVVLLVVLQVVLVVCVVVVLPQLSVLSVVVNVLSVCCNPDVVSVVVCVVVVVVNVVVNVVSVVSNVVSPDPPPPD

Radius of gyration: 15.48 Å; chains: 1; bounding box: 34×22×56 Å

pLDDT: mean 72.03, std 10.78, range [41.44, 90.5]

Organism: NCBI:txid1514971

Sequence (89 aa):
MNVDTNYGQWQRRSDTAIAVGAVLVGLWLLFSAEFVSAVALFTFGAIGIARFVSPVFRSWTDDNQFAFLFVLSLLSCVAVAGVYPFSSL